Protein AF-A0A453RQJ1-F1 (afdb_monomer_lite)

Foldseek 3Di:
DDDDDDDDDADDQDDLVVDPDDDPRSVVNVVSNVVVVVVVVVVVVVVVVVVVVVVVCVVDPDD

Secondary structure (DSSP, 8-state):
----------PPP--GGGS---HHHHHHHHHHHHHHHHHHHHHHHHHHHHHHHHHHHHHS---

pLDDT: mean 90.11, std 11.75, range [55.12, 98.44]

Organism: Aegilops tauschii subsp. strangulata (NCBI:txid200361)

Structure (mmCIF, N/CA/C/O backbone):
data_AF-A0A453RQJ1-F1
#
_entry.id   AF-A0A453RQJ1-F1
#
loop_
_atom_site.group_PDB
_atom_site.id
_atom_site.type_symbol
_atom_site.label_atom_id
_atom_site.label_alt_id
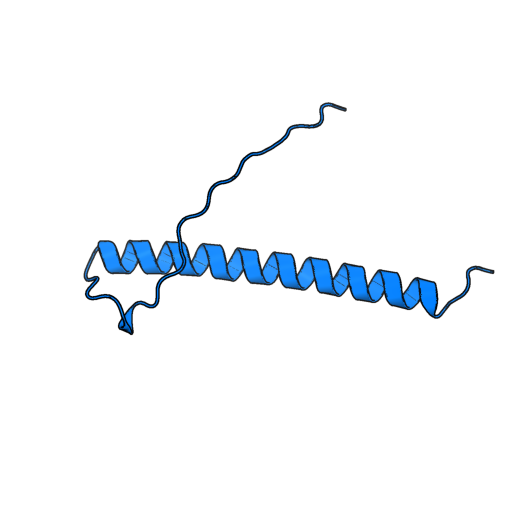_atom_site.label_comp_id
_atom_site.label_asym_id
_atom_site.label_entity_id
_atom_site.label_seq_id
_atom_site.pdbx_PDB_ins_code
_atom_site.Cartn_x
_atom_site.Cartn_y
_atom_site.Cartn_z
_atom_site.occupancy
_atom_site.B_iso_or_equiv
_atom_site.auth_seq_id
_atom_site.auth_comp_id
_atom_site.auth_asym_id
_atom_site.auth_atom_id
_atom_site.pdbx_PDB_model_num
ATOM 1 N N . GLY A 1 1 ? -28.563 5.750 8.448 1.00 57.19 1 GLY A N 1
ATOM 2 C CA . GLY A 1 1 ? -27.305 6.169 7.804 1.00 57.19 1 GLY A CA 1
ATOM 3 C C . GLY A 1 1 ? -27.037 5.240 6.645 1.00 57.19 1 GLY A C 1
ATOM 4 O O . GLY A 1 1 ? -27.163 4.040 6.834 1.00 57.19 1 GLY A O 1
ATOM 5 N N . SER A 1 2 ? -26.760 5.768 5.453 1.00 65.88 2 SER A N 1
ATOM 6 C CA . SER A 1 2 ? -26.473 4.935 4.278 1.00 65.88 2 SER A CA 1
ATOM 7 C C . SER A 1 2 ? -25.091 4.300 4.426 1.00 65.88 2 SER A C 1
ATOM 9 O O . SER A 1 2 ? -24.093 5.016 4.486 1.00 65.88 2 SER A O 1
ATOM 11 N N . SER A 1 3 ? -25.020 2.972 4.502 1.00 80.44 3 SER A N 1
ATOM 12 C CA . SER A 1 3 ? -23.756 2.239 4.438 1.00 80.44 3 SER A CA 1
ATOM 13 C C . SER A 1 3 ? -23.303 2.152 2.981 1.00 80.44 3 SER A C 1
ATOM 15 O O . SER A 1 3 ? -23.766 1.294 2.232 1.00 80.44 3 SER A O 1
ATOM 17 N N . GLY A 1 4 ? -22.419 3.060 2.568 1.00 86.06 4 GLY A N 1
ATOM 18 C CA . GLY A 1 4 ? -21.724 2.956 1.287 1.00 86.06 4 GLY A CA 1
ATOM 19 C C . GLY A 1 4 ? -20.667 1.853 1.345 1.00 86.06 4 GLY A C 1
ATOM 20 O O . GLY A 1 4 ? -19.820 1.860 2.236 1.00 86.06 4 GLY A O 1
ATOM 21 N N . GLN A 1 5 ? -20.719 0.904 0.412 1.00 90.69 5 GLN A N 1
ATOM 22 C CA . GLN A 1 5 ? -19.663 -0.089 0.219 1.00 90.69 5 GLN A CA 1
ATOM 23 C C . GLN A 1 5 ? -18.730 0.390 -0.893 1.00 90.69 5 GLN A C 1
ATOM 25 O O . GLN A 1 5 ? -19.188 0.700 -1.990 1.00 90.69 5 GLN A O 1
ATOM 30 N N . ASN A 1 6 ? -17.427 0.439 -0.611 1.00 92.38 6 ASN A N 1
ATOM 31 C CA . ASN A 1 6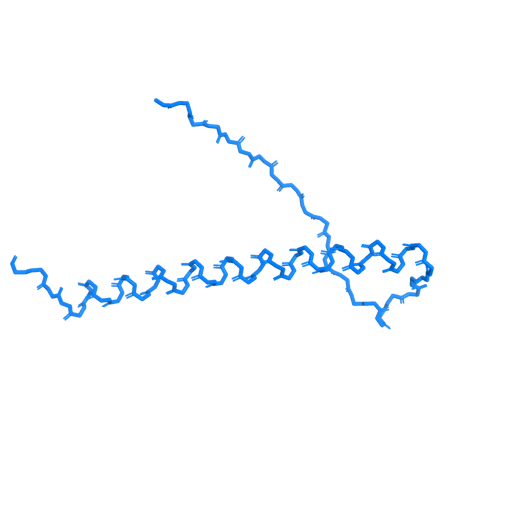 ? -16.404 0.757 -1.604 1.00 92.38 6 ASN A CA 1
ATOM 32 C C . ASN A 1 6 ? -15.660 -0.527 -1.970 1.00 92.38 6 ASN A C 1
ATOM 34 O O . ASN A 1 6 ? -14.944 -1.084 -1.137 1.00 92.38 6 ASN A O 1
ATOM 38 N N . PHE A 1 7 ? -15.815 -0.983 -3.210 1.00 95.38 7 PHE A N 1
ATOM 39 C CA . PHE A 1 7 ? -14.999 -2.060 -3.763 1.00 95.38 7 PHE A CA 1
ATOM 40 C C . PHE A 1 7 ? -13.720 -1.455 -4.332 1.00 95.38 7 PHE A C 1
ATOM 42 O O . PHE A 1 7 ? -13.775 -0.555 -5.169 1.00 95.38 7 PHE A O 1
ATOM 49 N N . VAL A 1 8 ? -12.574 -1.917 -3.841 1.00 93.62 8 VAL A N 1
ATOM 50 C CA . VAL A 1 8 ? -11.262 -1.365 -4.188 1.00 93.62 8 VAL A CA 1
ATOM 51 C C . VAL A 1 8 ? -10.392 -2.491 -4.724 1.00 93.62 8 VAL A C 1
ATOM 53 O O . VAL A 1 8 ? -10.142 -3.460 -4.010 1.00 93.62 8 VAL A O 1
ATOM 56 N N . ASP A 1 9 ? -9.929 -2.338 -5.962 1.00 96.88 9 ASP A N 1
ATOM 57 C CA . ASP A 1 9 ? -8.905 -3.189 -6.567 1.00 96.88 9 ASP A CA 1
ATOM 58 C C . ASP A 1 9 ? -7.555 -2.462 -6.549 1.00 96.88 9 ASP A C 1
ATOM 60 O O . ASP A 1 9 ? -7.490 -1.241 -6.723 1.00 96.88 9 ASP A O 1
ATOM 64 N N . LEU A 1 10 ? -6.476 -3.197 -6.289 1.00 97.06 10 LEU A N 1
ATOM 65 C CA . LEU A 1 10 ? -5.137 -2.641 -6.119 1.00 97.06 10 LEU A CA 1
ATOM 66 C C . LEU A 1 10 ? -4.163 -3.329 -7.068 1.00 97.06 10 LEU A C 1
ATOM 68 O O . LEU A 1 10 ? -4.075 -4.554 -7.112 1.00 97.06 10 LEU A O 1
ATOM 72 N N . ALA A 1 11 ? -3.356 -2.526 -7.761 1.00 96.19 11 ALA A N 1
ATOM 73 C CA . ALA A 1 11 ? -2.224 -3.041 -8.519 1.00 96.19 11 ALA A CA 1
ATOM 74 C C . ALA A 1 11 ? -1.217 -3.762 -7.602 1.00 96.19 11 ALA A C 1
ATOM 76 O O . ALA A 1 11 ? -1.113 -3.478 -6.405 1.00 96.19 11 ALA A O 1
ATOM 77 N N . GLY A 1 12 ? -0.441 -4.680 -8.180 1.00 95.31 12 GLY A N 1
ATOM 78 C CA . GLY A 1 12 ? 0.621 -5.385 -7.467 1.00 95.31 12 GLY A CA 1
ATOM 79 C C . GLY A 1 12 ? 1.792 -4.470 -7.093 1.00 95.31 12 GLY A C 1
ATOM 80 O O . GLY A 1 12 ? 2.131 -3.539 -7.818 1.00 95.31 12 GLY A O 1
ATOM 81 N N . SER A 1 13 ? 2.436 -4.765 -5.963 1.00 95.88 13 SER A N 1
ATOM 82 C CA . SER A 1 13 ? 3.732 -4.177 -5.607 1.00 95.88 13 SER A CA 1
ATOM 83 C C . SER A 1 13 ? 4.844 -4.889 -6.375 1.00 95.88 13 SER A C 1
ATOM 85 O O . SER A 1 13 ? 4.879 -6.121 -6.403 1.00 95.88 13 SER A O 1
ATOM 87 N N . GLU A 1 14 ? 5.768 -4.134 -6.961 1.00 95.31 14 GLU A N 1
ATOM 88 C CA . GLU A 1 14 ? 6.897 -4.678 -7.720 1.00 95.31 14 GLU A CA 1
ATOM 89 C C . GLU A 1 14 ? 8.238 -4.229 -7.140 1.00 95.31 14 GLU A C 1
ATOM 91 O O . GLU A 1 14 ? 8.370 -3.161 -6.544 1.00 95.31 14 GLU A O 1
ATOM 96 N N . ARG A 1 15 ? 9.287 -5.030 -7.323 1.00 95.38 15 ARG A N 1
ATOM 97 C CA . ARG A 1 15 ? 10.645 -4.613 -6.959 1.00 95.38 15 ARG A CA 1
ATOM 98 C C . ARG A 1 15 ? 11.316 -4.025 -8.185 1.00 95.38 15 ARG A C 1
ATOM 100 O O . ARG A 1 15 ? 11.687 -4.775 -9.079 1.00 95.38 15 ARG A O 1
ATOM 107 N N . ALA A 1 16 ? 11.552 -2.715 -8.174 1.00 92.88 16 ALA A N 1
ATOM 108 C CA . ALA A 1 16 ? 12.164 -2.008 -9.300 1.00 92.88 16 ALA A CA 1
ATOM 109 C C . ALA A 1 16 ? 13.473 -2.658 -9.795 1.00 92.88 16 ALA A C 1
ATOM 111 O O . ALA A 1 16 ? 13.716 -2.694 -10.992 1.00 92.88 16 ALA A O 1
ATOM 112 N N . SER A 1 17 ? 14.289 -3.225 -8.898 1.00 93.75 17 SER A N 1
ATOM 113 C CA . SER A 1 17 ? 15.542 -3.911 -9.256 1.00 93.75 17 SER A CA 1
ATOM 114 C C . SER A 1 17 ? 15.362 -5.278 -9.922 1.00 93.75 17 SER A C 1
ATOM 116 O O . SER A 1 17 ? 16.295 -5.779 -10.538 1.00 93.75 17 SER A O 1
ATOM 118 N N . GLN A 1 18 ? 14.195 -5.904 -9.773 1.00 95.44 18 GLN A N 1
ATOM 119 C CA . GLN A 1 18 ? 13.855 -7.185 -10.401 1.00 95.44 18 GLN A CA 1
ATOM 120 C C . GLN A 1 18 ? 13.071 -6.992 -11.702 1.00 95.44 18 GLN A C 1
ATOM 122 O O . GLN A 1 18 ? 12.832 -7.949 -12.432 1.00 95.44 18 GLN A O 1
ATOM 127 N N . THR A 1 19 ? 12.681 -5.753 -11.994 1.00 89.38 19 THR A N 1
ATOM 128 C CA . THR A 1 19 ? 12.002 -5.363 -13.225 1.00 89.38 19 THR A CA 1
ATOM 129 C C . THR A 1 19 ? 12.974 -4.624 -14.135 1.00 89.38 19 THR A C 1
ATOM 131 O O . THR A 1 19 ? 13.767 -3.816 -13.664 1.00 89.38 19 THR A O 1
ATOM 134 N N . ALA A 1 20 ? 12.872 -4.809 -15.448 1.00 93.19 20 ALA A N 1
ATOM 135 C CA . ALA A 1 20 ? 13.609 -3.998 -16.422 1.00 93.19 20 ALA A CA 1
ATOM 136 C C . ALA A 1 20 ? 12.884 -2.673 -16.760 1.00 93.19 20 ALA A C 1
ATOM 138 O O . ALA A 1 20 ? 13.042 -2.124 -17.851 1.00 93.19 20 ALA A O 1
ATOM 139 N N . SER A 1 21 ? 12.045 -2.170 -15.846 1.00 92.69 21 SER A N 1
ATOM 140 C CA . SER A 1 21 ? 11.244 -0.960 -16.036 1.00 92.69 21 SER A CA 1
ATOM 141 C C . SER A 1 21 ? 12.125 0.291 -16.003 1.00 92.69 21 SER A C 1
ATOM 143 O O . SER A 1 21 ? 12.897 0.498 -15.068 1.00 92.69 21 SER A O 1
ATOM 145 N N . ALA A 1 22 ? 11.976 1.165 -16.999 1.00 95.38 22 ALA A N 1
ATOM 146 C CA . ALA A 1 22 ? 12.741 2.406 -17.125 1.00 95.38 22 ALA A CA 1
ATOM 147 C C . ALA A 1 22 ? 11.840 3.608 -17.452 1.00 95.38 22 ALA A C 1
ATOM 149 O O . ALA A 1 22 ? 10.676 3.458 -17.841 1.00 95.38 22 ALA A O 1
ATOM 150 N N . GLY A 1 23 ? 12.382 4.818 -17.279 1.00 96.81 23 GLY A N 1
ATOM 151 C CA . GLY A 1 23 ? 11.711 6.071 -17.630 1.00 96.81 23 GLY A CA 1
ATOM 152 C C . GLY A 1 23 ? 10.331 6.210 -16.981 1.00 96.81 23 GLY A C 1
ATOM 153 O O . GLY A 1 23 ? 10.189 6.150 -15.759 1.00 96.81 23 GLY A O 1
ATOM 154 N N . MET A 1 24 ? 9.299 6.393 -17.806 1.00 96.81 24 MET A N 1
ATOM 155 C CA . MET A 1 24 ? 7.926 6.593 -17.334 1.00 96.81 24 MET A CA 1
ATOM 156 C C . MET A 1 24 ? 7.374 5.384 -16.566 1.00 96.81 24 MET A C 1
ATOM 158 O O . MET A 1 24 ? 6.729 5.576 -15.537 1.00 96.81 24 MET A O 1
ATOM 162 N N . ARG A 1 25 ? 7.680 4.153 -17.000 1.00 95.38 25 ARG A N 1
ATOM 163 C CA . ARG A 1 25 ? 7.211 2.928 -16.328 1.00 95.38 25 ARG A CA 1
ATOM 164 C C . ARG A 1 25 ? 7.816 2.763 -14.939 1.00 95.38 25 ARG A C 1
ATOM 166 O O . ARG A 1 25 ? 7.107 2.430 -13.999 1.00 95.38 25 ARG A O 1
ATOM 173 N N . LEU A 1 26 ? 9.096 3.096 -14.776 1.00 96.94 26 LEU A N 1
ATOM 174 C CA . LEU A 1 26 ? 9.742 3.096 -13.460 1.00 96.94 26 LEU A CA 1
ATOM 175 C C . LEU A 1 26 ? 9.096 4.113 -12.502 1.00 96.94 26 LEU A C 1
ATOM 177 O O . LEU A 1 26 ? 8.929 3.844 -11.311 1.00 96.94 26 LEU A O 1
ATOM 181 N N . LYS A 1 27 ? 8.712 5.287 -13.020 1.00 97.06 27 LYS A N 1
ATOM 182 C CA . LYS A 1 27 ? 8.027 6.323 -12.235 1.00 97.06 27 LYS A CA 1
ATOM 183 C C . LYS A 1 27 ? 6.631 5.872 -11.794 1.00 97.06 27 LYS A C 1
ATOM 185 O O . LYS A 1 27 ? 6.267 6.084 -10.639 1.00 97.06 27 LYS A O 1
ATOM 190 N N . GLU A 1 28 ? 5.883 5.234 -12.690 1.00 97.56 28 GLU A N 1
ATOM 191 C CA . GLU A 1 28 ? 4.579 4.627 -12.402 1.00 97.56 28 GLU A CA 1
ATOM 192 C C . GLU A 1 28 ? 4.690 3.565 -11.294 1.00 97.56 28 GLU A C 1
ATOM 194 O O . GLU A 1 28 ? 4.033 3.694 -10.259 1.00 97.56 28 GLU A O 1
ATOM 199 N N . GLY A 1 29 ? 5.603 2.597 -11.441 1.00 97.00 29 GLY A N 1
ATOM 200 C CA . GLY A 1 29 ? 5.847 1.552 -10.438 1.00 97.00 29 GLY A CA 1
ATOM 201 C C . GLY A 1 29 ? 6.262 2.108 -9.071 1.00 97.00 29 GLY A C 1
ATOM 202 O O . GLY A 1 29 ? 5.772 1.672 -8.027 1.00 97.00 29 GLY A O 1
ATOM 203 N N . SER A 1 30 ? 7.094 3.156 -9.051 1.00 96.94 30 SER A N 1
ATOM 204 C CA . SER A 1 30 ? 7.467 3.859 -7.815 1.00 96.94 30 SER A CA 1
ATOM 205 C C . SER A 1 30 ? 6.254 4.464 -7.095 1.00 96.94 30 SER A C 1
ATOM 207 O O . SER A 1 30 ? 6.136 4.363 -5.870 1.00 96.94 30 SER A O 1
ATOM 209 N N . HIS A 1 31 ? 5.313 5.055 -7.837 1.00 97.69 31 HIS A N 1
ATOM 210 C CA . HIS A 1 31 ? 4.085 5.602 -7.261 1.00 97.69 31 HIS A CA 1
ATOM 211 C C . HIS A 1 31 ? 3.148 4.502 -6.738 1.00 97.69 31 HIS A C 1
ATOM 213 O O . HIS A 1 31 ? 2.624 4.649 -5.629 1.00 97.69 31 HIS A O 1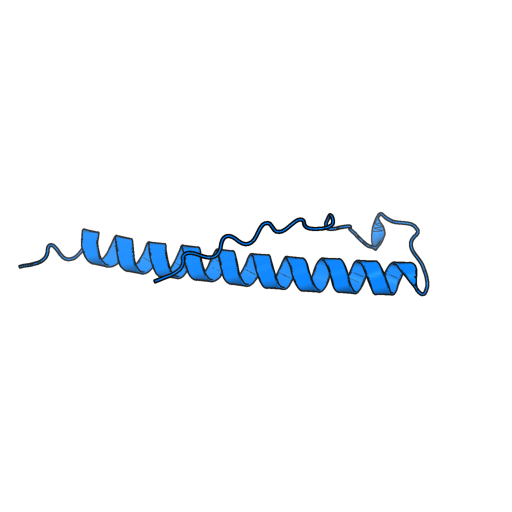
ATOM 219 N N . ILE A 1 32 ? 2.995 3.391 -7.472 1.00 97.88 32 ILE A N 1
ATOM 220 C CA . ILE A 1 32 ? 2.232 2.213 -7.023 1.00 97.88 32 ILE A CA 1
ATOM 221 C C . ILE A 1 32 ? 2.794 1.721 -5.687 1.00 97.88 32 ILE A C 1
ATOM 223 O O . ILE A 1 32 ? 2.090 1.721 -4.674 1.00 97.88 32 ILE A O 1
ATOM 227 N N . ASN A 1 33 ? 4.095 1.438 -5.633 1.00 97.88 33 ASN A N 1
ATOM 228 C CA . ASN A 1 33 ? 4.766 0.986 -4.417 1.00 97.88 33 ASN A CA 1
ATOM 229 C C . ASN A 1 33 ? 4.625 1.976 -3.259 1.00 97.88 33 ASN A C 1
ATOM 231 O O . ASN A 1 33 ? 4.410 1.567 -2.116 1.00 97.88 33 ASN A O 1
ATOM 235 N N . ARG A 1 34 ? 4.720 3.285 -3.529 1.00 98.00 34 ARG A N 1
ATOM 236 C CA . ARG A 1 34 ? 4.575 4.310 -2.489 1.00 98.00 34 ARG A CA 1
ATOM 237 C C . ARG A 1 34 ? 3.170 4.332 -1.893 1.00 98.00 34 ARG A C 1
ATOM 239 O O . ARG A 1 34 ? 3.035 4.435 -0.670 1.00 98.00 34 ARG A O 1
ATOM 246 N N . SER A 1 35 ? 2.138 4.216 -2.725 1.00 98.25 35 SER A N 1
ATOM 247 C CA . SER A 1 35 ? 0.751 4.161 -2.256 1.00 98.25 35 SER A CA 1
ATOM 248 C C . SER A 1 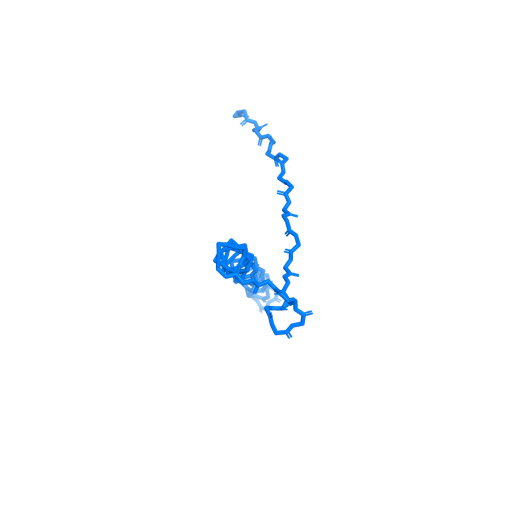35 ? 0.483 2.897 -1.425 1.00 98.25 35 SER A C 1
ATOM 250 O O . SER A 1 35 ? -0.014 3.004 -0.303 1.00 98.25 35 SER A O 1
ATOM 252 N N . LEU A 1 36 ? 0.937 1.725 -1.886 1.00 98.31 36 LEU A N 1
ATOM 253 C CA . LEU A 1 36 ? 0.777 0.446 -1.185 1.00 98.31 36 LEU A CA 1
ATOM 254 C C . LEU A 1 36 ? 1.558 0.397 0.132 1.00 98.31 36 LEU A C 1
ATOM 256 O O . LEU A 1 36 ? 1.046 -0.087 1.141 1.00 98.31 36 LEU A O 1
ATOM 260 N N . LEU A 1 37 ? 2.777 0.946 0.162 1.00 98.25 37 LEU A N 1
ATOM 261 C CA . LEU A 1 37 ? 3.555 1.084 1.395 1.00 98.25 37 LEU A CA 1
ATOM 262 C C . LEU A 1 37 ? 2.815 1.952 2.417 1.00 98.25 37 LEU A C 1
ATOM 264 O O . LEU A 1 37 ? 2.795 1.633 3.606 1.00 98.25 37 LEU A O 1
ATOM 268 N N . THR A 1 38 ? 2.218 3.050 1.959 1.00 98.44 38 THR A N 1
ATOM 269 C CA . THR A 1 38 ? 1.456 3.959 2.819 1.00 98.44 38 THR A CA 1
ATOM 270 C C . THR A 1 38 ? 0.213 3.261 3.370 1.00 98.44 38 THR A C 1
ATOM 272 O O . THR A 1 38 ? 0.016 3.255 4.585 1.00 98.44 38 THR A O 1
ATOM 275 N N . LEU A 1 39 ? -0.560 2.580 2.520 1.00 98.31 39 LEU A N 1
ATOM 276 C CA . LEU A 1 39 ? -1.714 1.781 2.939 1.00 98.31 39 LEU A CA 1
ATOM 277 C C . LEU A 1 39 ? -1.317 0.705 3.962 1.00 98.31 39 LEU A C 1
ATOM 279 O O . LEU A 1 39 ? -1.926 0.602 5.025 1.00 98.31 39 LEU A O 1
ATOM 283 N N . GLY A 1 40 ? -0.244 -0.044 3.695 1.00 98.19 40 GLY A N 1
ATOM 284 C CA . GLY A 1 40 ? 0.267 -1.064 4.610 1.00 98.19 40 GLY A CA 1
ATOM 285 C C . GLY A 1 40 ? 0.707 -0.498 5.965 1.00 98.19 40 GLY A C 1
ATOM 286 O O . GLY A 1 40 ? 0.510 -1.146 6.995 1.00 98.19 40 GLY A O 1
ATOM 287 N N . LYS A 1 41 ? 1.267 0.721 6.001 1.00 98.44 41 LYS A N 1
ATOM 288 C CA . LYS A 1 41 ? 1.570 1.428 7.259 1.00 98.44 41 LYS A CA 1
ATOM 289 C C . LYS A 1 41 ? 0.295 1.771 8.030 1.00 98.44 41 LYS A C 1
ATOM 291 O O . LYS A 1 41 ? 0.242 1.490 9.223 1.00 98.44 41 LYS A O 1
ATOM 296 N N . VAL A 1 42 ? -0.725 2.310 7.361 1.00 98.31 42 VAL A N 1
ATOM 297 C CA . VAL A 1 42 ? -2.009 2.666 7.988 1.00 98.31 42 VAL A CA 1
ATOM 298 C C . VAL A 1 42 ? -2.704 1.431 8.558 1.00 98.31 42 VAL A C 1
ATOM 300 O O . VAL A 1 42 ? -3.045 1.421 9.736 1.00 98.31 42 VAL A O 1
ATOM 303 N N . VAL A 1 43 ? -2.838 0.355 7.776 1.00 98.12 43 VAL A N 1
ATOM 304 C CA . VAL A 1 43 ? -3.452 -0.902 8.241 1.00 98.12 43 VAL A CA 1
ATOM 305 C C . VAL A 1 43 ? -2.692 -1.477 9.437 1.00 98.12 43 VAL A C 1
ATOM 307 O O . VAL A 1 43 ? -3.304 -1.883 10.425 1.00 98.12 43 VAL A O 1
ATOM 310 N N . ARG A 1 44 ? -1.351 -1.476 9.392 1.00 98.12 44 ARG A N 1
ATOM 311 C CA . ARG A 1 44 ? -0.528 -1.938 10.519 1.00 98.12 44 ARG A CA 1
ATOM 312 C C . ARG A 1 44 ? -0.761 -1.090 11.769 1.00 98.12 44 ARG A C 1
ATOM 314 O O . ARG A 1 44 ? -0.896 -1.666 12.845 1.00 98.12 44 ARG A O 1
ATOM 321 N N . GLN A 1 45 ? -0.806 0.234 11.629 1.00 98.00 45 GLN A N 1
ATOM 322 C CA . GLN A 1 45 ? -1.021 1.143 12.752 1.00 98.00 45 GLN A CA 1
ATOM 323 C C . GLN A 1 45 ? -2.411 0.953 13.360 1.00 98.00 45 GLN A C 1
ATOM 325 O O . GLN A 1 45 ? -2.519 0.822 14.573 1.00 98.00 45 GLN A O 1
ATOM 330 N N . LEU A 1 46 ? -3.457 0.870 12.536 1.00 97.25 46 LEU A N 1
ATOM 331 C CA . LEU A 1 46 ? -4.823 0.625 13.002 1.00 97.25 46 LEU A CA 1
ATOM 332 C C . LEU A 1 46 ? -4.929 -0.710 13.742 1.00 97.25 46 LEU A C 1
ATOM 334 O O . LEU A 1 46 ? -5.467 -0.755 14.843 1.00 97.25 46 LEU A O 1
ATOM 338 N N . ARG A 1 47 ? -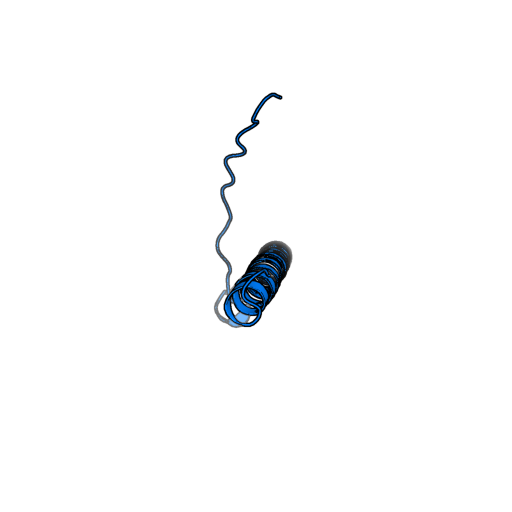4.344 -1.779 13.187 1.00 96.56 47 ARG A N 1
ATOM 339 C CA . ARG A 1 47 ? -4.288 -3.087 13.852 1.00 96.56 47 ARG A CA 1
ATOM 340 C C . ARG A 1 47 ? -3.559 -3.010 15.190 1.00 96.56 47 ARG A C 1
ATOM 342 O O . ARG A 1 47 ? -4.004 -3.618 16.153 1.00 96.56 47 ARG A O 1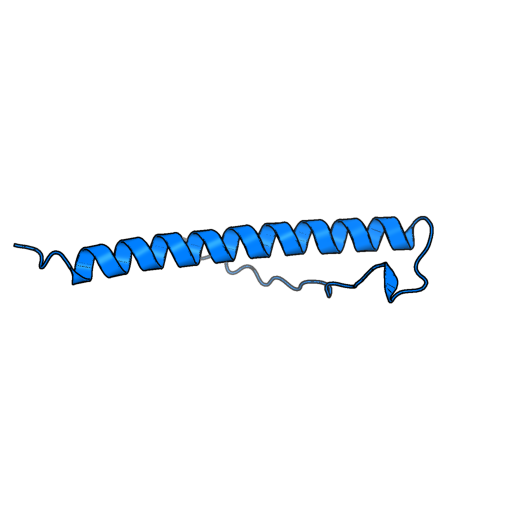
ATOM 349 N N . PHE A 1 48 ? -2.434 -2.299 15.243 1.00 95.75 48 PHE A N 1
ATOM 350 C CA . PHE A 1 48 ? -1.660 -2.150 16.471 1.00 95.75 48 PHE A CA 1
ATOM 351 C C . PHE A 1 48 ? -2.441 -1.386 17.540 1.00 95.75 48 PHE A C 1
ATOM 353 O O . PHE A 1 48 ? -2.546 -1.859 18.663 1.00 95.75 48 PHE A O 1
ATOM 360 N N . VAL A 1 49 ? -3.036 -0.248 17.182 1.00 93.50 49 VAL A N 1
ATOM 361 C CA . VAL A 1 49 ? -3.867 0.547 18.094 1.00 93.50 49 VAL A CA 1
ATOM 362 C C . VAL A 1 49 ? -5.031 -0.289 18.616 1.00 93.50 49 VAL A C 1
ATOM 364 O O . VAL A 1 49 ? -5.243 -0.348 19.821 1.00 93.50 49 VAL A O 1
ATOM 367 N N . TRP A 1 50 ? -5.733 -0.999 17.731 1.00 93.00 50 TRP A N 1
ATOM 368 C CA . TRP A 1 50 ? -6.840 -1.866 18.126 1.00 93.00 50 TRP A CA 1
ATOM 369 C C . TRP A 1 50 ? -6.392 -2.998 19.054 1.00 93.00 50 TRP A C 1
ATOM 371 O O . TRP A 1 50 ? -7.056 -3.281 20.043 1.00 93.00 50 TRP A O 1
ATOM 381 N N . PHE A 1 51 ? -5.230 -3.595 18.785 1.00 92.62 51 PHE A N 1
ATOM 382 C CA . PHE A 1 51 ? -4.636 -4.604 19.656 1.00 92.62 51 PHE A CA 1
ATOM 383 C C . PHE A 1 51 ? -4.283 -4.044 21.039 1.00 92.62 51 PHE A C 1
ATOM 385 O O . PHE A 1 51 ? -4.586 -4.681 22.039 1.00 92.62 51 PHE A O 1
ATOM 392 N N . VAL A 1 52 ? -3.691 -2.849 21.112 1.00 90.00 52 VAL A N 1
ATOM 393 C CA . VAL A 1 52 ? -3.369 -2.190 22.388 1.00 90.00 52 VAL A CA 1
ATOM 394 C C . VAL A 1 52 ? -4.638 -1.885 23.183 1.00 90.00 52 VAL A C 1
ATOM 396 O O . VAL A 1 52 ? -4.691 -2.216 24.363 1.00 90.00 52 VAL A O 1
ATOM 399 N N . PHE A 1 53 ? -5.669 -1.325 22.542 1.00 88.75 53 PHE A N 1
ATOM 400 C CA . PHE A 1 53 ? -6.963 -1.103 23.191 1.00 88.75 53 PHE A CA 1
ATOM 401 C C . PHE A 1 53 ? -7.562 -2.415 23.704 1.00 88.75 53 PHE A C 1
ATOM 403 O O . PHE A 1 53 ? -7.925 -2.505 24.869 1.00 88.75 53 PHE A O 1
ATOM 410 N N . PHE A 1 54 ? -7.593 -3.459 22.874 1.00 86.69 54 PHE A N 1
ATOM 411 C CA . PHE A 1 54 ? -8.135 -4.760 23.263 1.00 86.69 54 PHE A CA 1
ATOM 412 C C . PHE A 1 54 ? -7.361 -5.409 24.422 1.00 86.69 54 PHE A C 1
ATOM 414 O O . PHE A 1 54 ? -7.960 -6.008 25.311 1.00 86.69 54 PHE A O 1
ATOM 421 N N . LEU A 1 55 ? -6.032 -5.275 24.447 1.00 83.94 55 LEU A N 1
ATOM 422 C CA . LEU A 1 55 ? -5.220 -5.777 25.553 1.00 83.94 55 LEU A CA 1
ATOM 423 C C . LEU A 1 55 ? -5.415 -4.979 26.844 1.00 83.94 55 LEU A C 1
ATOM 425 O O . LEU A 1 55 ? -5.386 -5.576 27.916 1.00 83.94 55 LEU A O 1
ATOM 429 N N . GLN A 1 56 ? -5.615 -3.661 26.771 1.00 74.75 56 GLN A N 1
ATOM 430 C CA . GLN A 1 56 ? -5.856 -2.849 27.964 1.00 74.75 56 GLN A CA 1
ATOM 431 C C . GLN A 1 56 ? -7.180 -3.233 28.646 1.00 74.75 56 GLN A C 1
ATOM 433 O O . GLN A 1 56 ? -7.203 -3.370 29.867 1.00 74.75 56 GLN A O 1
ATOM 438 N N . GLU A 1 57 ? -8.232 -3.506 27.869 1.00 69.44 57 GLU A N 1
ATOM 439 C CA . GLU A 1 57 ? -9.520 -4.008 28.384 1.00 69.44 57 GLU A CA 1
ATOM 440 C C . GLU A 1 57 ? -9.424 -5.434 28.962 1.00 69.44 57 GLU A C 1
ATOM 442 O O . GLU A 1 57 ? -10.176 -5.796 29.860 1.00 69.44 57 GLU A O 1
ATOM 447 N N . LEU A 1 58 ? -8.490 -6.266 28.483 1.00 65.00 58 LEU A N 1
ATOM 448 C CA . LEU A 1 58 ? -8.249 -7.596 29.063 1.00 65.00 58 LEU A CA 1
ATOM 449 C C . LEU A 1 58 ? -7.435 -7.554 30.365 1.00 65.00 58 LEU A C 1
ATOM 451 O O . LEU A 1 58 ? -7.531 -8.478 31.171 1.00 65.00 58 LEU A O 1
ATOM 455 N N . VAL A 1 59 ? -6.612 -6.522 30.563 1.00 63.69 59 VAL A N 1
ATOM 456 C CA . VAL A 1 59 ? -5.747 -6.374 31.749 1.00 63.69 59 VAL A CA 1
ATOM 457 C C . VAL A 1 59 ? -6.434 -5.579 32.862 1.00 63.69 59 VAL A C 1
ATOM 459 O O . VAL A 1 59 ? -6.123 -5.782 34.035 1.00 63.69 59 VAL A O 1
ATOM 462 N N . ILE A 1 60 ? -7.391 -4.715 32.524 1.00 64.19 60 ILE A N 1
ATOM 463 C CA . ILE A 1 60 ? -8.221 -4.000 33.491 1.00 64.19 60 ILE A CA 1
ATOM 464 C C . ILE A 1 60 ? -9.626 -4.600 33.401 1.00 64.19 60 ILE A C 1
ATOM 466 O O . ILE A 1 60 ? -10.389 -4.189 32.529 1.00 64.19 60 ILE A O 1
ATOM 470 N N . PRO A 1 61 ? -10.002 -5.570 34.258 1.00 63.50 61 PRO A N 1
ATOM 471 C CA . PRO A 1 61 ? -11.403 -5.936 34.353 1.00 63.50 61 PRO A CA 1
ATOM 472 C C . PRO A 1 61 ? -12.159 -4.671 34.762 1.00 63.50 61 PRO A C 1
ATOM 474 O O . PRO A 1 61 ? -11.844 -4.052 35.780 1.00 63.50 61 PRO A O 1
ATOM 477 N N . VAL A 1 62 ? -13.094 -4.251 33.913 1.00 69.94 62 VAL A N 1
ATOM 478 C CA . VAL A 1 62 ? -14.053 -3.189 34.213 1.00 69.94 62 VAL A CA 1
ATOM 479 C C . VAL A 1 62 ? -14.642 -3.475 35.601 1.00 69.94 62 VAL A C 1
ATOM 481 O O . VAL A 1 62 ? -15.110 -4.590 35.839 1.00 69.94 62 VAL A O 1
ATOM 484 N N . VAL A 1 63 ? -14.527 -2.501 36.513 1.00 55.12 63 VAL A N 1
ATOM 485 C CA . VAL A 1 63 ? -15.163 -2.510 37.846 1.00 55.12 63 VAL A CA 1
ATOM 486 C C . VAL A 1 63 ? -16.654 -2.802 37.726 1.00 55.12 63 VAL A C 1
ATOM 488 O O . VAL A 1 63 ? -17.284 -2.221 36.813 1.00 55.12 63 VAL A O 1
#

Sequence (63 aa):
GSSGQNFVDLAGSERASQTASAGMRLKEGSHINRSLLTLGKVVRQLRFVWFVFFLQELVIPVV

Radius of gyration: 18.95 Å; chains: 1; bounding box: 43×14×56 Å

InterPro domains:
  IPR001752 Kinesin motor domain [PF00225] (5-47)
  IPR001752 Kinesin motor domain [PS50067] (1-63)
  IPR027417 P-loop containing nucleoside triphosphate hydrolase [SSF52540] (6-48)
  IPR027640 Kinesin-like protein [PTHR47968] (6-46)
  IPR036961 Kinesin motor domain superfamily [G3DSA:3.40.850.10] (2-49)